Protein AF-A0A2S7YUN3-F1 (afdb_monomer)

Radius of gyration: 16.57 Å; Cα contacts (8 Å, |Δi|>4): 274; chains: 1; bounding box: 37×28×47 Å

Structure (mmCIF, N/CA/C/O backbone):
data_AF-A0A2S7YUN3-F1
#
_entry.id   AF-A0A2S7YUN3-F1
#
loop_
_atom_site.group_PDB
_atom_site.id
_atom_site.type_symbol
_atom_site.label_atom_id
_atom_site.label_alt_id
_atom_site.label_comp_id
_atom_site.label_asym_id
_atom_site.label_entity_id
_atom_site.label_seq_id
_atom_site.pdbx_PDB_ins_code
_atom_site.Cartn_x
_atom_site.Cartn_y
_atom_site.Cartn_z
_atom_site.occupancy
_atom_site.B_iso_or_equiv
_atom_site.auth_seq_id
_atom_site.auth_comp_id
_atom_site.auth_asym_id
_atom_site.auth_atom_id
_atom_site.pdbx_PDB_model_num
ATOM 1 N N . MET A 1 1 ? -2.185 8.347 18.397 1.00 68.56 1 MET A N 1
ATOM 2 C CA . MET A 1 1 ? -0.815 7.992 17.957 1.00 68.56 1 MET A CA 1
ATOM 3 C C . MET A 1 1 ? -0.940 7.432 16.554 1.00 68.56 1 MET A C 1
ATOM 5 O O . MET A 1 1 ? -1.784 6.569 16.374 1.00 68.56 1 MET A O 1
ATOM 9 N N . ARG A 1 2 ? -0.194 7.944 15.567 1.00 86.00 2 ARG A N 1
ATOM 10 C CA . ARG A 1 2 ? -0.263 7.414 14.195 1.00 86.00 2 ARG A CA 1
ATOM 11 C C . ARG A 1 2 ? 0.529 6.111 14.113 1.00 86.00 2 ARG A C 1
ATOM 13 O O . ARG A 1 2 ? 1.665 6.075 14.581 1.00 86.00 2 ARG A O 1
ATOM 20 N N . VAL A 1 3 ? -0.061 5.066 13.538 1.00 95.06 3 VAL A N 1
ATOM 21 C CA . VAL A 1 3 ? 0.606 3.772 13.331 1.00 95.06 3 VAL A CA 1
ATOM 22 C C . VAL A 1 3 ? 1.094 3.708 11.883 1.00 95.06 3 VAL A C 1
ATOM 24 O O . VAL A 1 3 ? 0.257 3.685 10.982 1.00 95.06 3 VAL A O 1
ATOM 27 N N . PRO A 1 4 ? 2.414 3.743 11.629 1.00 97.31 4 PRO A N 1
ATOM 28 C CA . PRO A 1 4 ? 2.936 3.695 10.272 1.00 97.31 4 PRO A CA 1
ATOM 29 C C . PRO A 1 4 ? 2.834 2.281 9.692 1.00 97.31 4 PRO A C 1
ATOM 31 O O . PRO A 1 4 ? 3.098 1.294 10.380 1.00 97.31 4 PRO A O 1
ATOM 34 N N . ILE A 1 5 ? 2.507 2.206 8.407 1.00 98.19 5 ILE A N 1
ATOM 35 C CA . ILE A 1 5 ? 2.594 1.015 7.565 1.00 98.19 5 ILE A CA 1
ATOM 36 C C . ILE A 1 5 ? 3.513 1.362 6.396 1.00 98.19 5 ILE A C 1
ATOM 38 O O . ILE A 1 5 ? 3.344 2.389 5.744 1.00 98.19 5 ILE A O 1
ATOM 42 N N . TYR A 1 6 ? 4.500 0.514 6.146 1.00 98.19 6 TYR A N 1
ATOM 43 C CA . TYR A 1 6 ? 5.538 0.755 5.153 1.00 98.19 6 TYR A CA 1
ATOM 44 C C . TYR A 1 6 ? 5.251 -0.074 3.911 1.00 98.19 6 TYR A C 1
ATOM 46 O O . TYR A 1 6 ? 5.296 -1.300 3.970 1.00 98.19 6 TYR A O 1
ATOM 54 N N . GLU A 1 7 ? 4.955 0.579 2.800 1.00 97.25 7 GLU A N 1
ATOM 55 C CA . GLU A 1 7 ? 4.841 -0.066 1.499 1.00 97.25 7 GLU A CA 1
ATOM 56 C C . GLU A 1 7 ? 6.215 -0.045 0.832 1.00 97.25 7 GLU A C 1
ATOM 58 O O . GLU A 1 7 ? 6.790 1.022 0.612 1.00 97.25 7 GLU A O 1
ATOM 63 N N . ALA A 1 8 ? 6.777 -1.222 0.573 1.00 96.38 8 ALA A N 1
ATOM 64 C CA . ALA A 1 8 ? 8.034 -1.354 -0.150 1.00 96.38 8 ALA A CA 1
ATOM 65 C C . ALA A 1 8 ? 7.732 -1.426 -1.643 1.00 96.38 8 ALA A C 1
ATOM 67 O O . ALA A 1 8 ? 6.839 -2.172 -2.046 1.00 96.38 8 ALA A O 1
ATOM 68 N N . ILE A 1 9 ? 8.457 -0.661 -2.457 1.00 93.56 9 ILE A N 1
ATOM 69 C CA . ILE A 1 9 ? 8.092 -0.463 -3.859 1.00 93.56 9 ILE A CA 1
ATOM 70 C C . ILE A 1 9 ? 9.314 -0.530 -4.767 1.00 93.56 9 ILE A C 1
ATOM 72 O O . ILE A 1 9 ? 10.393 -0.066 -4.392 1.00 93.56 9 ILE A O 1
ATOM 76 N N . ALA A 1 10 ? 9.126 -1.088 -5.960 1.00 92.00 10 ALA A N 1
ATOM 77 C CA . ALA A 1 10 ? 10.038 -0.928 -7.085 1.00 92.00 10 ALA A CA 1
ATOM 78 C C . ALA A 1 10 ? 9.349 -0.098 -8.168 1.00 92.00 10 ALA A C 1
ATOM 80 O O . ALA A 1 10 ? 8.152 -0.241 -8.409 1.00 92.00 10 ALA A O 1
ATOM 81 N N . HIS A 1 11 ? 10.096 0.787 -8.806 1.00 88.44 11 HIS A N 1
ATOM 82 C CA . HIS A 1 11 ? 9.618 1.682 -9.844 1.00 88.44 11 HIS A CA 1
ATOM 83 C C . HIS A 1 11 ? 10.555 1.587 -11.032 1.00 88.44 11 HIS A C 1
ATOM 85 O O . HIS A 1 11 ? 11.771 1.562 -10.889 1.00 88.44 11 HIS A O 1
ATOM 91 N N . TYR A 1 12 ? 9.984 1.509 -12.221 1.00 83.12 12 TYR A N 1
ATOM 92 C CA . TYR A 1 12 ? 10.738 1.360 -13.453 1.00 83.12 12 TYR A CA 1
ATOM 93 C C . TYR A 1 12 ? 10.158 2.286 -14.509 1.00 83.12 12 TYR A C 1
ATOM 95 O O . TYR A 1 12 ? 8.972 2.603 -14.508 1.00 83.12 12 TYR A O 1
ATOM 103 N N . LYS A 1 13 ? 11.015 2.778 -15.401 1.00 77.56 13 LYS A N 1
ATOM 104 C CA . LYS A 1 13 ? 10.582 3.640 -16.493 1.00 77.56 13 LYS A CA 1
ATOM 105 C C . LYS A 1 13 ? 11.020 3.045 -17.816 1.00 77.56 13 LYS A C 1
ATOM 107 O O . LYS A 1 13 ? 12.109 3.355 -18.301 1.00 77.56 13 LYS A O 1
ATOM 112 N N . ARG A 1 14 ? 10.149 2.226 -18.414 1.00 75.12 14 ARG A N 1
ATOM 113 C CA . ARG A 1 14 ? 10.379 1.664 -19.749 1.00 75.12 14 ARG A CA 1
ATOM 114 C C . ARG A 1 14 ? 10.509 2.741 -20.822 1.00 75.12 14 ARG A C 1
ATOM 116 O O . ARG A 1 14 ? 11.439 2.713 -21.625 1.00 75.12 14 ARG A O 1
ATOM 123 N N . ASN A 1 15 ? 9.583 3.700 -20.834 1.00 77.69 15 ASN A N 1
ATOM 124 C CA . ASN A 1 15 ? 9.552 4.789 -21.806 1.00 77.69 15 ASN A CA 1
ATOM 125 C C . ASN A 1 15 ? 9.810 6.137 -21.117 1.00 77.69 15 ASN A C 1
ATOM 127 O O . ASN A 1 15 ? 8.995 6.621 -20.333 1.00 77.69 15 ASN A O 1
ATOM 131 N N . LYS A 1 16 ? 10.950 6.767 -21.429 1.00 81.06 16 LYS A N 1
ATOM 132 C CA . LYS A 1 16 ? 11.351 8.056 -20.838 1.00 81.06 16 LYS A CA 1
ATOM 133 C C . LYS A 1 16 ? 10.490 9.235 -21.295 1.00 81.06 16 LYS A C 1
ATOM 135 O O . LYS A 1 16 ? 10.476 10.245 -20.594 1.00 81.06 16 LYS A O 1
ATOM 140 N N . GLU A 1 17 ? 9.790 9.101 -22.418 1.00 84.75 17 GLU A N 1
ATOM 141 C CA . GLU A 1 17 ? 8.918 10.137 -22.981 1.00 84.75 17 GLU A CA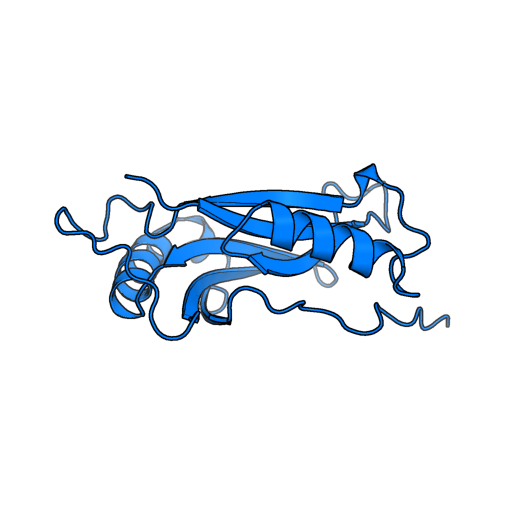 1
ATOM 142 C C . GLU A 1 17 ? 7.565 10.214 -22.268 1.00 84.75 17 GLU A C 1
ATOM 144 O O . GLU A 1 17 ? 6.906 11.252 -22.312 1.00 84.75 17 GLU A O 1
ATOM 149 N N . LEU A 1 18 ? 7.161 9.148 -21.570 1.00 79.81 18 LEU A N 1
ATOM 150 C CA . LEU A 1 18 ? 5.913 9.145 -20.816 1.00 79.81 18 LEU A CA 1
ATOM 151 C C . LEU A 1 18 ? 6.060 9.938 -19.511 1.00 79.81 18 LEU A C 1
ATOM 153 O O . LEU A 1 18 ? 7.119 9.905 -18.871 1.00 79.81 18 LEU A O 1
ATOM 157 N N . PRO A 1 19 ? 5.010 10.656 -19.081 1.00 78.44 19 PRO A N 1
ATOM 158 C CA . PRO A 1 19 ? 5.061 11.459 -17.864 1.00 78.44 19 PRO A CA 1
ATOM 159 C C . PRO A 1 19 ? 4.987 10.617 -16.579 1.00 78.44 19 PRO A C 1
ATOM 161 O O . PRO A 1 19 ? 5.227 11.154 -15.502 1.00 78.44 19 PRO A O 1
ATOM 164 N N . TYR A 1 20 ? 4.687 9.321 -16.679 1.00 78.62 20 TYR A N 1
ATOM 165 C CA . TYR A 1 20 ? 4.501 8.406 -15.550 1.00 78.62 20 TYR A CA 1
ATOM 166 C C . TYR A 1 20 ? 5.592 7.323 -15.476 1.00 78.62 20 TYR A C 1
ATOM 168 O O . TYR A 1 20 ? 6.335 7.087 -16.433 1.00 78.62 20 TYR A O 1
ATOM 176 N N . THR A 1 21 ? 5.700 6.699 -14.302 1.00 78.38 21 THR A N 1
ATOM 177 C CA . THR A 1 21 ? 6.654 5.632 -13.966 1.00 78.38 21 THR A CA 1
ATOM 178 C C . THR A 1 21 ? 5.857 4.394 -13.566 1.00 78.38 21 THR A C 1
ATOM 180 O O . THR A 1 21 ? 4.868 4.512 -12.847 1.00 78.38 21 THR A O 1
ATOM 183 N N . GLU A 1 22 ? 6.272 3.223 -14.035 1.00 82.56 22 GLU A N 1
ATOM 184 C CA . GLU A 1 22 ? 5.641 1.946 -13.705 1.00 82.56 22 GLU A CA 1
ATOM 185 C C . GLU A 1 22 ? 5.971 1.564 -12.259 1.00 82.56 22 GLU A C 1
ATOM 187 O O . GLU A 1 22 ? 7.055 1.867 -11.753 1.00 82.56 22 GLU A O 1
ATOM 192 N N . TYR A 1 23 ? 5.026 0.908 -11.592 1.00 83.50 23 TYR A N 1
ATOM 193 C CA . TYR A 1 23 ? 5.045 0.687 -10.153 1.00 83.50 23 TYR A CA 1
ATOM 194 C C . TYR A 1 23 ? 4.811 -0.783 -9.808 1.00 83.50 23 TYR A C 1
ATOM 196 O O . TYR A 1 23 ? 3.882 -1.409 -10.313 1.00 83.50 23 TYR A O 1
ATOM 204 N N . PHE A 1 24 ? 5.612 -1.314 -8.885 1.00 88.19 24 PHE A N 1
ATOM 205 C CA . PHE A 1 24 ? 5.459 -2.657 -8.341 1.00 88.19 24 PHE A CA 1
ATOM 206 C C . PHE A 1 24 ? 5.433 -2.603 -6.817 1.00 88.19 24 PHE A C 1
ATOM 208 O O . PHE A 1 24 ? 6.438 -2.292 -6.172 1.00 88.19 24 PHE A O 1
ATOM 215 N N . CYS A 1 25 ? 4.293 -2.966 -6.229 1.00 91.44 25 CYS A N 1
ATOM 216 C CA . CYS A 1 25 ? 4.186 -3.159 -4.788 1.00 91.44 25 CYS A CA 1
ATOM 217 C C . CYS A 1 25 ? 4.938 -4.439 -4.393 1.00 91.44 25 CYS A C 1
ATOM 219 O O . CYS A 1 25 ? 4.589 -5.540 -4.820 1.00 91.44 25 CYS A O 1
ATOM 221 N N . LEU A 1 26 ? 5.981 -4.302 -3.576 1.00 93.31 26 LEU A N 1
ATOM 222 C CA . LEU A 1 26 ? 6.795 -5.406 -3.056 1.00 93.31 26 LEU A CA 1
ATOM 223 C C . LEU A 1 26 ? 6.273 -5.941 -1.714 1.00 93.31 26 LEU A C 1
ATOM 225 O O . LEU A 1 26 ? 6.796 -6.934 -1.199 1.00 93.31 26 LEU A O 1
ATOM 229 N N . GLY A 1 27 ? 5.231 -5.316 -1.167 1.00 95.00 27 GLY A N 1
ATOM 230 C CA . GLY A 1 27 ? 4.533 -5.725 0.046 1.00 95.00 27 GLY A CA 1
ATOM 231 C C . GLY A 1 27 ? 4.358 -4.583 1.044 1.00 95.00 27 GLY A C 1
ATOM 232 O O . GLY A 1 27 ? 4.980 -3.524 0.936 1.00 95.00 27 GLY A O 1
ATOM 233 N N . PHE A 1 28 ? 3.532 -4.837 2.057 1.00 97.81 28 PHE A N 1
ATOM 234 C CA . PHE A 1 28 ? 3.286 -3.922 3.170 1.00 97.81 28 PHE A CA 1
ATOM 235 C C . PHE A 1 28 ? 3.862 -4.484 4.464 1.00 97.81 28 PHE A C 1
ATOM 237 O O . PHE A 1 28 ? 3.715 -5.669 4.766 1.00 97.81 28 PHE A O 1
ATOM 244 N N . PHE A 1 29 ? 4.482 -3.627 5.268 1.00 98.19 29 PHE A N 1
ATOM 245 C CA . PHE A 1 29 ? 5.242 -4.027 6.445 1.00 98.19 29 PHE A CA 1
ATOM 246 C C . PHE A 1 29 ? 4.866 -3.184 7.658 1.00 98.19 29 PHE A C 1
ATOM 248 O O . PHE A 1 29 ? 4.680 -1.973 7.564 1.00 98.19 29 PHE A O 1
ATOM 255 N N . SER A 1 30 ? 4.803 -3.816 8.831 1.00 97.12 30 SER A N 1
ATOM 256 C CA . SER A 1 30 ? 4.531 -3.114 10.095 1.00 97.12 30 SER A CA 1
ATOM 257 C C . SER A 1 30 ? 5.774 -2.468 10.714 1.00 97.12 30 SER A C 1
ATOM 259 O O . SER A 1 30 ? 5.674 -1.748 11.706 1.00 97.12 30 SER A O 1
ATOM 261 N N . LYS A 1 31 ? 6.964 -2.738 10.164 1.00 97.44 31 LYS A N 1
ATOM 262 C CA . LYS A 1 31 ? 8.243 -2.187 10.626 1.00 97.44 31 LYS A CA 1
ATOM 263 C C . LYS A 1 31 ? 9.088 -1.757 9.437 1.00 97.44 31 LYS A C 1
ATOM 265 O O . LYS A 1 31 ? 9.212 -2.516 8.477 1.00 97.44 31 LYS A O 1
ATOM 270 N N . LEU A 1 32 ? 9.747 -0.606 9.565 1.00 98.06 32 LEU A N 1
ATOM 271 C CA . LEU A 1 32 ? 10.644 -0.078 8.537 1.00 98.06 32 LEU A CA 1
ATOM 272 C C . LEU A 1 32 ? 11.748 -1.083 8.183 1.00 98.06 32 LEU A C 1
ATOM 274 O O . LEU A 1 32 ? 11.959 -1.370 7.013 1.00 98.06 32 LEU A O 1
ATOM 278 N N . SER A 1 33 ? 12.356 -1.716 9.189 1.00 98.19 33 SER A N 1
ATOM 279 C CA . SER A 1 33 ? 13.419 -2.706 8.977 1.00 98.19 33 SER A CA 1
ATOM 280 C C . SER A 1 33 ? 12.976 -3.944 8.191 1.00 98.19 33 SER A C 1
ATOM 282 O O . SER A 1 33 ? 13.790 -4.576 7.520 1.00 98.19 33 SER A O 1
ATOM 284 N N . LEU A 1 34 ? 11.690 -4.307 8.246 1.00 97.62 34 LEU A N 1
ATOM 285 C CA . LEU A 1 34 ? 11.154 -5.400 7.434 1.00 97.62 34 LEU A CA 1
ATOM 286 C C . LEU A 1 34 ? 10.970 -4.966 5.976 1.00 97.62 34 LEU A C 1
ATOM 288 O O . LEU A 1 34 ? 11.300 -5.742 5.083 1.00 97.62 34 LEU A O 1
ATOM 292 N N . ALA A 1 35 ? 10.522 -3.730 5.741 1.00 97.56 35 ALA A N 1
ATOM 293 C CA . ALA A 1 35 ? 10.453 -3.154 4.399 1.00 97.56 35 ALA A CA 1
ATOM 294 C C . ALA A 1 35 ? 11.854 -3.000 3.775 1.00 97.56 35 ALA A C 1
ATOM 296 O O . ALA A 1 35 ? 12.065 -3.417 2.641 1.00 97.56 35 ALA A O 1
ATOM 297 N N . GLU A 1 36 ? 12.842 -2.503 4.525 1.00 97.19 36 GLU A N 1
ATOM 298 C CA . GLU A 1 36 ? 14.244 -2.396 4.081 1.00 97.19 36 GLU A CA 1
ATOM 299 C C . GLU A 1 36 ? 14.840 -3.760 3.706 1.00 97.19 36 GLU A C 1
ATOM 301 O O . GLU A 1 36 ? 15.513 -3.904 2.678 1.00 97.19 36 GLU A O 1
ATOM 306 N N . LYS A 1 37 ? 14.549 -4.791 4.512 1.00 95.56 37 LYS A N 1
ATOM 307 C CA . LYS A 1 37 ? 14.932 -6.167 4.191 1.00 95.56 37 LYS A CA 1
ATOM 308 C C . LYS A 1 37 ? 14.240 -6.648 2.916 1.00 95.56 37 LYS A C 1
ATOM 310 O O . LYS A 1 37 ? 14.893 -7.252 2.072 1.00 95.56 37 LYS A O 1
ATOM 315 N N . ALA A 1 38 ? 12.944 -6.383 2.757 1.00 94.25 38 ALA A N 1
ATOM 316 C CA . ALA A 1 38 ? 12.207 -6.770 1.560 1.00 94.25 38 ALA A CA 1
ATOM 317 C C . ALA A 1 38 ? 12.750 -6.093 0.294 1.00 94.25 38 ALA A C 1
ATOM 319 O O . ALA A 1 38 ? 12.856 -6.762 -0.731 1.00 94.25 38 ALA A O 1
ATOM 320 N N . LEU A 1 39 ? 13.161 -4.821 0.366 1.00 94.00 39 LEU A N 1
ATOM 321 C CA . LEU A 1 39 ? 13.840 -4.140 -0.741 1.00 94.00 39 LEU A CA 1
ATOM 322 C C . LEU A 1 39 ? 15.173 -4.806 -1.079 1.00 94.00 39 LEU A C 1
ATOM 324 O O . LEU A 1 39 ? 15.412 -5.139 -2.235 1.00 94.00 39 LEU A O 1
ATOM 328 N N . THR A 1 40 ? 16.015 -5.049 -0.071 1.00 93.38 40 THR A N 1
ATOM 329 C CA . THR A 1 40 ? 17.304 -5.740 -0.254 1.00 93.38 40 THR A CA 1
ATOM 330 C C . THR A 1 40 ? 17.117 -7.108 -0.903 1.00 93.38 40 THR A C 1
ATOM 332 O O . THR A 1 40 ? 17.824 -7.452 -1.846 1.00 93.38 40 THR A O 1
ATOM 335 N N . ASP A 1 41 ? 16.142 -7.884 -0.433 1.00 91.88 41 ASP A N 1
ATOM 336 C CA . ASP A 1 41 ? 15.837 -9.190 -1.007 1.00 91.88 41 ASP A CA 1
ATOM 337 C C . ASP A 1 41 ? 15.318 -9.060 -2.453 1.00 91.88 41 ASP A C 1
ATOM 339 O O . ASP A 1 41 ? 15.703 -9.851 -3.311 1.00 91.88 41 ASP A O 1
ATOM 343 N N . SER A 1 42 ? 14.474 -8.059 -2.735 1.00 90.75 42 SER A N 1
ATOM 344 C CA . SER A 1 42 ? 13.862 -7.853 -4.056 1.00 90.75 42 SER A CA 1
ATOM 345 C C . SER A 1 42 ? 14.879 -7.441 -5.116 1.00 90.75 42 SER A C 1
ATOM 347 O O . SER A 1 42 ? 14.782 -7.906 -6.244 1.00 90.75 42 SER A O 1
ATOM 349 N N . LYS A 1 43 ? 15.896 -6.650 -4.753 1.00 90.69 43 LYS A N 1
ATOM 350 C CA . LYS A 1 43 ? 17.008 -6.268 -5.646 1.00 90.69 43 LYS A CA 1
ATOM 351 C C . LYS A 1 43 ? 17.790 -7.462 -6.197 1.00 90.69 43 LYS A C 1
ATOM 353 O O . LYS A 1 43 ? 18.426 -7.352 -7.234 1.00 90.69 43 LYS A O 1
ATOM 358 N N . ASN A 1 44 ? 17.751 -8.599 -5.505 1.00 89.12 44 ASN A N 1
ATOM 359 C CA . ASN A 1 44 ? 18.424 -9.821 -5.942 1.00 89.12 44 ASN A CA 1
ATOM 360 C C . ASN A 1 44 ? 17.532 -10.723 -6.813 1.00 89.12 44 ASN A C 1
ATOM 362 O O . ASN A 1 44 ? 17.986 -11.778 -7.253 1.00 89.12 44 ASN A O 1
ATOM 366 N N . LEU A 1 45 ? 16.264 -10.359 -7.031 1.00 88.00 45 LEU A N 1
ATOM 367 C CA . LEU A 1 45 ? 15.370 -11.107 -7.913 1.00 88.00 45 LEU A CA 1
ATOM 368 C C . LEU A 1 45 ? 15.714 -10.807 -9.370 1.00 88.00 45 LEU A C 1
ATOM 370 O O . LEU A 1 45 ? 15.958 -9.657 -9.720 1.00 88.00 45 LEU A O 1
ATOM 374 N N . ILE A 1 46 ? 15.669 -11.833 -10.222 1.00 83.88 46 ILE A N 1
ATOM 375 C CA . ILE A 1 46 ? 16.061 -11.743 -11.639 1.00 83.88 46 ILE A CA 1
ATOM 376 C C . ILE A 1 46 ? 15.309 -10.611 -12.353 1.00 83.88 46 ILE A C 1
ATOM 378 O O . ILE A 1 46 ? 15.914 -9.836 -13.081 1.00 83.88 46 ILE A O 1
ATOM 382 N N . GLY A 1 47 ? 14.007 -10.457 -12.096 1.00 80.69 47 GLY A N 1
ATOM 383 C CA . GLY A 1 47 ? 13.213 -9.396 -12.728 1.00 80.69 47 GLY A CA 1
ATOM 384 C C . GLY A 1 47 ? 13.473 -7.971 -12.225 1.00 80.69 47 GLY A C 1
ATOM 385 O O . GLY A 1 47 ? 12.902 -7.031 -12.768 1.00 80.69 47 GLY A O 1
ATOM 386 N N . PHE A 1 48 ? 14.293 -7.796 -11.188 1.00 86.62 48 PHE A N 1
ATOM 387 C CA . PHE A 1 48 ? 14.608 -6.495 -10.595 1.00 86.62 48 PHE A CA 1
ATOM 388 C C . PHE A 1 48 ? 16.116 -6.224 -10.487 1.00 86.62 48 PHE A C 1
ATOM 390 O O . PHE A 1 48 ? 16.494 -5.111 -10.130 1.00 86.62 48 PHE A O 1
ATOM 397 N N . SER A 1 49 ? 16.978 -7.199 -10.795 1.00 83.19 49 SER A N 1
ATOM 398 C CA . SER A 1 49 ? 18.431 -7.096 -10.603 1.00 83.19 49 SER A CA 1
ATOM 399 C C . SER A 1 49 ? 19.104 -6.058 -11.495 1.00 83.19 49 SER A C 1
ATOM 401 O O . SER A 1 49 ? 20.179 -5.570 -11.156 1.00 83.19 49 SER A O 1
ATOM 403 N N . ASP A 1 50 ? 18.462 -5.706 -12.608 1.00 84.88 50 ASP A N 1
ATOM 404 C CA . ASP A 1 50 ? 18.949 -4.694 -13.549 1.00 84.88 50 ASP A CA 1
ATOM 405 C C . ASP A 1 50 ? 18.445 -3.278 -13.209 1.00 84.88 50 ASP A C 1
ATOM 407 O O . ASP A 1 50 ? 18.792 -2.311 -13.892 1.00 84.88 50 ASP A O 1
ATOM 411 N N . LEU A 1 51 ? 17.612 -3.134 -12.170 1.00 86.62 51 LEU A N 1
ATOM 412 C CA . LEU A 1 51 ? 17.140 -1.834 -11.704 1.00 86.62 51 LEU A CA 1
ATOM 413 C C . LEU A 1 51 ? 18.202 -1.139 -10.848 1.00 86.62 51 LEU A C 1
ATOM 415 O O . LEU A 1 51 ? 18.911 -1.758 -10.055 1.00 86.62 51 LEU A O 1
ATOM 419 N N . ASN A 1 52 ? 18.267 0.185 -10.970 1.00 86.12 52 ASN A N 1
ATOM 420 C CA . ASN A 1 52 ? 19.149 1.004 -10.147 1.00 86.12 52 ASN A CA 1
ATOM 421 C C . ASN A 1 52 ? 18.643 1.076 -8.698 1.00 86.12 52 ASN A C 1
ATOM 423 O O . ASN A 1 52 ? 17.456 0.923 -8.425 1.00 86.12 52 ASN A O 1
ATOM 427 N N . ASP A 1 53 ? 19.522 1.394 -7.748 1.00 85.00 53 ASP A N 1
ATOM 428 C CA . ASP A 1 53 ? 19.140 1.498 -6.333 1.00 85.00 53 ASP A CA 1
ATOM 429 C C . ASP A 1 53 ? 18.046 2.542 -6.054 1.00 85.00 53 ASP A C 1
ATOM 431 O O . ASP A 1 53 ? 17.242 2.348 -5.142 1.00 85.00 53 ASP A O 1
ATOM 435 N N . ASP A 1 54 ? 18.005 3.622 -6.837 1.00 89.25 54 ASP A N 1
ATOM 436 C CA . ASP A 1 54 ? 17.003 4.693 -6.755 1.00 89.25 54 ASP A CA 1
ATOM 437 C C . ASP A 1 54 ? 15.628 4.292 -7.312 1.00 89.25 54 ASP A C 1
ATOM 439 O O . ASP A 1 54 ? 14.639 4.981 -7.070 1.00 89.25 54 ASP A O 1
ATOM 443 N N . SER A 1 55 ? 15.554 3.143 -7.989 1.00 90.62 55 SER A N 1
ATOM 444 C CA . SER A 1 55 ? 14.321 2.509 -8.465 1.00 90.62 55 SER A CA 1
ATOM 445 C C . SER A 1 55 ? 13.555 1.806 -7.342 1.00 90.62 55 SER A C 1
ATOM 447 O O . SER A 1 55 ? 12.525 1.193 -7.587 1.00 90.62 55 SER A O 1
ATOM 449 N N . PHE A 1 56 ? 14.050 1.848 -6.104 1.00 93.50 56 PHE A N 1
ATOM 450 C CA . PHE A 1 56 ? 13.408 1.238 -4.947 1.00 93.50 56 PHE A CA 1
ATOM 451 C C . PHE A 1 56 ? 13.160 2.292 -3.883 1.00 93.50 56 PHE A C 1
ATOM 453 O O . PHE A 1 56 ? 14.037 3.093 -3.561 1.00 93.50 56 PHE A O 1
ATOM 460 N N . SER A 1 57 ? 11.973 2.286 -3.289 1.00 95.06 57 SER A N 1
ATOM 461 C CA . SER A 1 57 ? 11.676 3.191 -2.181 1.00 95.06 57 SER A CA 1
ATOM 462 C C . SER A 1 57 ? 10.659 2.597 -1.216 1.00 95.06 57 SER A C 1
ATOM 464 O O . SER A 1 57 ? 10.138 1.497 -1.412 1.00 95.06 57 SER A O 1
ATOM 466 N N . ILE A 1 58 ? 10.440 3.314 -0.116 1.00 97.12 58 ILE A N 1
ATOM 467 C CA . ILE A 1 58 ? 9.465 2.960 0.908 1.00 97.12 58 ILE A CA 1
ATOM 468 C C . ILE A 1 58 ? 8.494 4.126 1.036 1.00 97.12 58 ILE A C 1
ATOM 470 O O . ILE A 1 58 ? 8.899 5.234 1.393 1.00 97.12 58 ILE A O 1
ATOM 474 N N . ILE A 1 59 ? 7.216 3.869 0.776 1.00 95.81 59 ILE A N 1
ATOM 475 C CA . ILE A 1 59 ? 6.136 4.814 1.050 1.00 95.81 59 ILE A CA 1
ATOM 476 C C . ILE A 1 59 ? 5.621 4.539 2.462 1.00 95.81 59 ILE A C 1
ATOM 478 O O . ILE A 1 59 ? 5.364 3.396 2.840 1.00 95.81 59 ILE A O 1
ATOM 482 N N . THR A 1 60 ? 5.491 5.591 3.269 1.00 97.25 60 THR A N 1
ATOM 483 C CA . THR A 1 60 ? 4.867 5.484 4.591 1.00 97.25 60 THR A CA 1
ATOM 484 C C . THR A 1 60 ? 3.403 5.869 4.486 1.00 97.25 60 THR A C 1
ATOM 486 O O . THR A 1 60 ? 3.078 7.024 4.223 1.00 97.25 60 THR A O 1
ATOM 489 N N . HIS A 1 61 ? 2.537 4.905 4.759 1.00 96.56 61 HIS A N 1
ATOM 490 C CA . HIS A 1 61 ? 1.121 5.123 5.010 1.00 96.56 61 HIS A CA 1
ATOM 491 C C . HIS A 1 61 ? 0.881 5.216 6.511 1.00 96.56 61 HIS A C 1
ATOM 493 O O . HIS A 1 61 ? 1.612 4.623 7.307 1.00 96.56 61 HIS A O 1
ATOM 499 N N . TYR A 1 62 ? -0.165 5.922 6.919 1.00 96.06 62 TYR A N 1
ATOM 500 C CA . TYR A 1 62 ? -0.611 5.917 8.306 1.00 96.06 62 TYR A CA 1
ATOM 501 C C . TYR A 1 62 ? -1.939 5.175 8.395 1.00 96.06 62 TYR A C 1
ATOM 503 O O . TYR A 1 62 ? -2.900 5.500 7.701 1.00 96.06 62 TYR A O 1
ATOM 511 N N . LEU A 1 63 ? -1.966 4.147 9.241 1.00 96.31 63 LEU A N 1
ATOM 512 C CA . LEU A 1 63 ? -3.144 3.323 9.464 1.00 96.31 63 LEU A CA 1
ATOM 513 C C . LEU A 1 63 ? -4.302 4.209 9.917 1.00 96.31 63 LEU A C 1
ATOM 515 O O . LEU A 1 63 ? -4.138 4.978 10.867 1.00 96.31 63 LEU A O 1
ATOM 519 N N . ASN A 1 64 ? -5.456 4.067 9.266 1.00 95.69 64 ASN A N 1
ATOM 520 C CA . ASN A 1 64 ? -6.680 4.795 9.592 1.00 95.69 64 ASN A CA 1
ATOM 521 C C . ASN A 1 64 ? -6.563 6.329 9.464 1.00 95.69 64 ASN A C 1
ATOM 523 O O . ASN A 1 64 ? -7.330 7.055 10.090 1.00 95.69 64 ASN A O 1
ATOM 527 N N . ASP A 1 65 ? -5.619 6.855 8.678 1.00 92.38 65 ASP A N 1
ATOM 528 C CA . ASP A 1 65 ? -5.431 8.306 8.529 1.00 92.38 65 ASP A CA 1
ATOM 529 C C . ASP A 1 65 ? -6.460 8.905 7.555 1.00 92.38 65 ASP A C 1
ATOM 531 O O . ASP A 1 65 ? -6.157 9.279 6.425 1.00 92.38 65 ASP A O 1
ATOM 535 N N . CYS A 1 66 ? -7.721 8.950 7.990 1.00 88.25 66 CYS A N 1
ATOM 536 C CA . CYS A 1 66 ? -8.832 9.521 7.239 1.00 88.25 66 CYS A CA 1
ATOM 537 C C . CYS A 1 66 ? -9.804 10.227 8.190 1.00 88.25 66 CYS A C 1
ATOM 539 O O . CYS A 1 66 ? -10.249 9.646 9.172 1.00 88.25 66 CYS A O 1
ATOM 541 N N . ALA A 1 67 ? -10.186 11.471 7.893 1.00 83.25 67 ALA A N 1
ATOM 542 C CA . ALA A 1 67 ? -11.067 12.257 8.765 1.00 83.25 67 ALA A CA 1
ATOM 543 C C . ALA A 1 67 ? -12.489 11.670 8.914 1.00 83.25 67 ALA A C 1
ATOM 545 O O . ALA A 1 67 ? -13.216 12.029 9.836 1.00 83.25 67 ALA A O 1
ATOM 546 N N . HIS A 1 68 ? -12.893 10.772 8.013 1.00 82.38 68 HIS A N 1
ATOM 547 C CA . HIS A 1 68 ? -14.278 10.309 7.875 1.00 82.38 68 HIS A CA 1
ATOM 548 C C . HIS A 1 68 ? -14.583 8.993 8.604 1.00 82.38 68 HIS A C 1
ATOM 550 O O . HIS A 1 68 ? -15.721 8.533 8.580 1.00 82.38 68 HIS A O 1
ATOM 556 N N . ILE A 1 69 ? -13.601 8.391 9.281 1.00 87.44 69 ILE A N 1
ATOM 557 C CA . ILE A 1 69 ? -13.812 7.149 10.047 1.00 87.44 69 ILE A CA 1
ATOM 558 C C . ILE A 1 69 ? -14.334 7.395 11.475 1.00 87.44 69 ILE A C 1
ATOM 560 O O . ILE A 1 69 ? -14.769 6.446 12.128 1.00 87.44 69 ILE A O 1
ATOM 564 N N . GLY A 1 70 ? -14.341 8.654 11.932 1.00 83.31 70 GLY A N 1
ATOM 565 C CA . GLY A 1 70 ? -14.828 9.079 13.249 1.00 83.31 70 GLY A CA 1
ATOM 566 C C . GLY A 1 70 ? -13.718 9.395 14.258 1.00 83.31 70 GLY A C 1
ATOM 567 O O . GLY A 1 70 ? -12.535 9.354 13.935 1.00 83.31 70 GLY A O 1
ATOM 568 N N . GLU A 1 71 ? -14.114 9.739 15.487 1.00 81.88 71 GLU A N 1
ATOM 569 C CA . GLU A 1 71 ? -13.191 10.160 16.558 1.00 81.88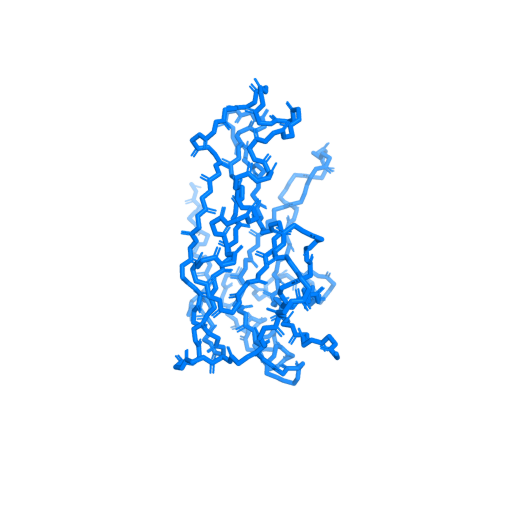 71 GLU A CA 1
ATOM 570 C C . GLU A 1 71 ? -12.676 8.992 17.423 1.00 81.88 71 GLU A C 1
ATOM 572 O O . GLU A 1 71 ? -11.614 9.103 18.035 1.00 81.88 71 GLU A O 1
ATOM 577 N N . ASP A 1 72 ? -13.389 7.859 17.446 1.00 86.69 72 AS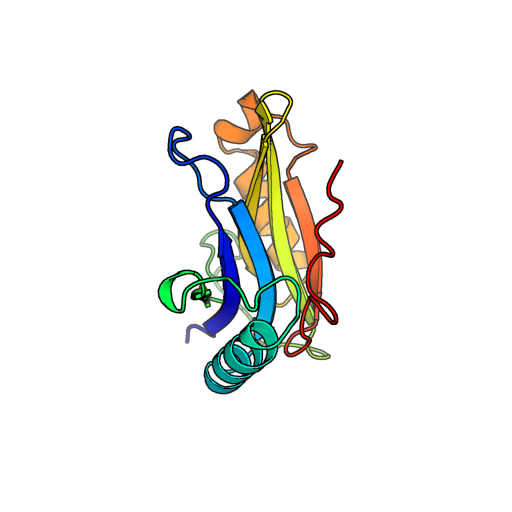P A N 1
ATOM 578 C CA . ASP A 1 72 ? -13.019 6.657 18.209 1.00 86.69 72 ASP A CA 1
ATOM 579 C C . ASP A 1 72 ? -12.329 5.623 17.301 1.00 86.69 72 ASP A C 1
ATOM 581 O O . ASP A 1 72 ? -12.946 4.704 16.753 1.00 86.69 72 ASP A O 1
ATOM 585 N N . ILE A 1 73 ? -11.034 5.847 17.060 1.00 90.56 73 ILE A N 1
ATOM 586 C CA . ILE A 1 73 ? -10.226 5.068 16.113 1.00 90.56 73 ILE A CA 1
ATOM 587 C C . ILE A 1 73 ? -9.397 4.020 16.860 1.00 90.56 73 ILE A C 1
ATOM 589 O O . ILE A 1 73 ? -8.483 4.361 17.617 1.00 90.56 73 ILE A O 1
ATOM 593 N N . ASN A 1 74 ? -9.636 2.742 16.559 1.00 91.38 74 ASN A N 1
ATOM 594 C CA . ASN A 1 74 ? -8.792 1.635 17.008 1.00 91.38 74 ASN A CA 1
ATOM 595 C C . ASN A 1 74 ? -7.703 1.300 15.968 1.00 91.38 74 ASN A C 1
ATOM 597 O O . ASN A 1 74 ? -7.989 1.078 14.794 1.00 91.38 74 ASN A O 1
ATOM 601 N N . TYR A 1 75 ? -6.448 1.205 16.408 1.00 93.69 75 TYR A N 1
ATOM 602 C CA . TYR A 1 75 ? -5.285 0.884 15.568 1.00 93.69 75 TYR A CA 1
ATOM 603 C C . TYR A 1 75 ? -4.802 -0.569 15.710 1.00 93.69 75 TYR A C 1
ATOM 605 O O . TYR A 1 75 ? -3.727 -0.914 15.221 1.00 93.69 75 TYR A O 1
ATOM 613 N N . GLU A 1 76 ? -5.554 -1.414 16.4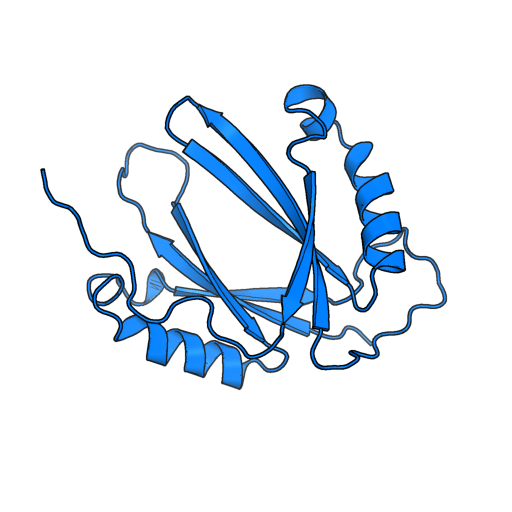11 1.00 94.62 76 GLU A N 1
ATOM 614 C CA . GLU A 1 76 ? -5.248 -2.831 16.569 1.00 94.62 76 GLU A CA 1
ATOM 615 C C . GLU A 1 76 ? -5.218 -3.543 15.213 1.00 94.62 76 GLU A C 1
ATOM 617 O O . GLU A 1 76 ? -6.151 -3.452 14.419 1.00 94.62 76 GLU A O 1
ATOM 622 N N . ILE A 1 77 ? -4.136 -4.280 14.964 1.00 95.75 77 ILE A N 1
ATOM 623 C CA . ILE A 1 77 ? -3.982 -5.119 13.779 1.00 95.75 77 ILE A CA 1
ATOM 624 C C . ILE A 1 77 ? -4.201 -6.565 14.206 1.00 95.75 77 ILE A C 1
ATOM 626 O O . ILE A 1 77 ? -3.382 -7.146 14.921 1.00 95.75 77 ILE A O 1
ATOM 630 N N . VAL A 1 78 ? -5.287 -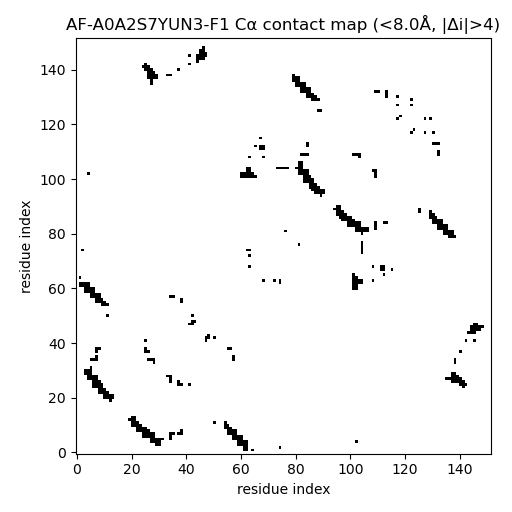7.161 13.726 1.00 95.44 78 VAL A N 1
ATOM 631 C CA . VAL A 1 78 ? -5.644 -8.549 14.029 1.00 95.44 78 VAL A CA 1
ATOM 632 C C . VAL A 1 78 ? -5.102 -9.463 12.932 1.00 95.44 78 VAL A C 1
ATOM 634 O O . VAL A 1 78 ? -5.287 -9.210 11.743 1.00 95.44 78 VAL A O 1
ATOM 637 N N . ASN A 1 79 ? -4.427 -10.548 13.322 1.00 95.25 79 ASN A N 1
ATOM 638 C CA . ASN A 1 79 ? -3.905 -11.575 12.408 1.00 95.25 79 ASN A CA 1
ATOM 639 C C . ASN A 1 79 ? -3.005 -11.034 11.280 1.00 95.25 79 ASN A C 1
ATOM 641 O O . ASN A 1 79 ? -3.027 -11.559 10.169 1.00 95.25 79 ASN A O 1
ATOM 645 N N . ASN A 1 80 ? -2.224 -9.979 11.548 1.00 95.88 80 ASN A N 1
ATOM 646 C CA . ASN A 1 80 ? -1.385 -9.298 10.550 1.00 95.88 80 ASN A CA 1
ATOM 647 C C . ASN A 1 80 ? -2.155 -8.851 9.294 1.00 95.88 80 ASN A C 1
ATOM 649 O O . ASN A 1 80 ? -1.559 -8.722 8.227 1.00 95.88 80 ASN A O 1
ATOM 653 N N . LYS A 1 81 ? -3.467 -8.632 9.398 1.00 97.50 81 LYS A N 1
ATOM 654 C CA . LYS A 1 81 ? -4.315 -8.255 8.273 1.00 97.50 81 LYS A CA 1
ATOM 655 C C . LYS A 1 81 ? -4.740 -6.800 8.403 1.00 97.50 81 LYS A C 1
ATOM 657 O O . LYS A 1 81 ? -5.177 -6.373 9.468 1.00 97.50 81 LYS A O 1
ATOM 662 N N . ILE A 1 82 ? -4.631 -6.071 7.304 1.00 97.94 82 ILE A N 1
ATOM 663 C CA . ILE A 1 82 ? -5.184 -4.728 7.120 1.00 97.94 82 ILE A CA 1
ATOM 664 C C . ILE A 1 82 ? -5.986 -4.703 5.814 1.00 97.94 82 ILE A C 1
ATOM 666 O O . ILE A 1 82 ? -6.042 -5.700 5.091 1.00 97.94 82 ILE A O 1
ATOM 670 N N . TYR A 1 83 ? -6.616 -3.575 5.521 1.00 98.19 83 TYR A N 1
ATOM 671 C CA . TYR A 1 83 ? -7.447 -3.375 4.340 1.00 98.19 83 TYR A CA 1
ATOM 672 C C . TYR A 1 83 ? -6.945 -2.149 3.588 1.00 98.19 83 TYR A C 1
ATOM 674 O O . TYR A 1 83 ? -6.888 -1.063 4.159 1.00 98.19 83 TYR A O 1
ATOM 682 N N . GLY A 1 84 ? -6.538 -2.324 2.337 1.00 97.69 84 GLY A N 1
ATOM 683 C CA . GLY A 1 84 ? -6.128 -1.224 1.472 1.00 97.69 84 GLY A CA 1
ATOM 684 C C . GLY A 1 84 ? -7.292 -0.790 0.599 1.00 97.69 84 GLY A C 1
ATOM 685 O O . GLY A 1 84 ? -7.860 -1.624 -0.100 1.00 97.69 84 GLY A O 1
ATOM 686 N N . VAL A 1 85 ? -7.636 0.497 0.623 1.00 97.31 85 VAL A N 1
ATOM 687 C CA . VAL A 1 85 ? -8.552 1.059 -0.374 1.00 97.31 85 VAL A CA 1
ATOM 688 C C . VAL A 1 85 ? -7.722 1.432 -1.595 1.00 97.31 85 VAL A C 1
ATOM 690 O O . VAL A 1 85 ? -6.854 2.306 -1.502 1.00 97.31 85 VAL A O 1
ATOM 693 N N . TRP A 1 86 ? -7.967 0.756 -2.710 1.00 95.56 86 TRP A N 1
ATOM 694 C CA . TRP A 1 86 ? -7.196 0.898 -3.940 1.00 95.56 86 TRP A CA 1
ATOM 695 C C . TRP A 1 86 ? -7.981 1.628 -5.028 1.00 95.56 86 TRP A C 1
ATOM 697 O O . TRP A 1 86 ? -9.212 1.670 -5.001 1.00 95.56 86 TRP A O 1
ATOM 707 N N . TYR A 1 87 ? -7.242 2.203 -5.973 1.00 94.38 87 TYR A N 1
ATOM 708 C CA . TYR A 1 87 ? -7.744 2.669 -7.259 1.00 94.38 87 TYR A CA 1
ATOM 709 C C . TYR A 1 87 ? -6.928 2.039 -8.385 1.00 94.38 87 TYR A C 1
ATOM 711 O O . TYR A 1 87 ? -5.746 1.756 -8.183 1.00 94.38 87 TYR A O 1
ATOM 719 N N . ASP A 1 88 ? -7.552 1.824 -9.539 1.00 92.75 88 ASP A N 1
ATOM 720 C CA . ASP A 1 88 ? -6.889 1.254 -10.715 1.00 92.75 88 ASP A CA 1
ATOM 721 C C . ASP A 1 88 ? -7.644 1.645 -11.992 1.00 92.75 88 ASP A C 1
ATOM 723 O O . ASP A 1 88 ? -8.541 0.923 -12.397 1.00 92.75 88 ASP A O 1
ATOM 727 N N . TYR A 1 89 ? -7.378 2.819 -12.576 1.00 89.94 89 TYR A N 1
ATOM 728 C CA . TYR A 1 89 ? -8.108 3.319 -13.756 1.00 89.94 89 TYR A CA 1
ATOM 729 C C . TYR A 1 89 ? -7.198 3.525 -14.966 1.00 89.94 89 TYR A C 1
ATOM 731 O O . TYR A 1 89 ? -6.056 3.968 -14.836 1.00 89.94 89 TYR A O 1
ATOM 739 N N . ASP A 1 90 ? -7.717 3.259 -16.163 1.00 87.50 90 ASP A N 1
ATOM 740 C CA . ASP A 1 90 ? -6.938 3.375 -17.397 1.00 87.50 90 ASP A CA 1
ATOM 741 C C . ASP A 1 90 ? -6.610 4.841 -17.724 1.00 87.50 90 ASP A C 1
ATOM 743 O O . ASP A 1 90 ? -7.476 5.722 -17.719 1.00 87.50 90 ASP A O 1
ATOM 747 N N . LEU A 1 91 ? -5.335 5.098 -18.020 1.00 82.75 91 LEU A N 1
ATOM 748 C CA . LEU A 1 91 ? -4.843 6.357 -18.582 1.00 82.75 91 LEU A CA 1
ATOM 749 C C . LEU A 1 91 ? -4.968 6.347 -20.110 1.00 82.75 91 LEU A C 1
ATOM 751 O O . LEU A 1 91 ? -5.345 7.353 -20.710 1.00 82.75 91 LEU A O 1
ATOM 755 N N . ASP A 1 92 ? -4.648 5.208 -20.726 1.00 82.44 92 ASP A N 1
ATOM 756 C CA . ASP A 1 92 ? -4.796 4.927 -22.153 1.00 82.44 92 ASP A CA 1
ATOM 757 C C . ASP A 1 92 ? -4.853 3.404 -22.397 1.00 82.44 92 ASP A C 1
ATOM 759 O O . ASP A 1 92 ? -4.928 2.619 -21.458 1.00 82.44 92 ASP A O 1
ATOM 763 N N . THR A 1 93 ? -4.821 2.963 -23.659 1.00 81.75 93 THR A N 1
ATOM 764 C CA . THR A 1 93 ? -4.926 1.536 -24.024 1.00 81.75 93 THR A CA 1
ATOM 765 C C . THR A 1 93 ? -3.792 0.649 -23.503 1.00 81.75 93 THR A C 1
ATOM 767 O O . THR A 1 93 ? -3.902 -0.570 -23.592 1.00 81.75 93 THR A O 1
ATOM 770 N N . ASN A 1 94 ? -2.686 1.231 -23.042 1.00 79.12 94 ASN A N 1
ATOM 771 C CA . ASN A 1 94 ? -1.486 0.513 -22.618 1.00 79.12 94 ASN A CA 1
ATOM 772 C C . ASN A 1 94 ? -1.128 0.755 -21.148 1.00 79.12 94 ASN A C 1
ATOM 774 O O . ASN A 1 94 ? -0.253 0.058 -20.634 1.00 79.12 94 ASN A O 1
ATOM 778 N N . TYR A 1 95 ? -1.746 1.741 -20.491 1.00 80.38 95 TYR A N 1
ATOM 779 C CA . TYR A 1 95 ? -1.329 2.186 -19.166 1.00 80.38 95 TYR A CA 1
ATOM 780 C C . TYR A 1 95 ? -2.505 2.438 -18.241 1.00 80.38 95 TYR A C 1
ATOM 782 O O . TYR A 1 95 ? -3.467 3.116 -18.601 1.00 80.38 95 TYR A O 1
ATOM 790 N N . THR A 1 96 ? -2.340 1.977 -17.008 1.00 84.81 96 THR A N 1
ATOM 791 C CA . THR A 1 96 ? -3.310 2.115 -15.926 1.00 84.81 96 THR A CA 1
ATOM 792 C C . THR A 1 96 ? -2.640 2.827 -14.751 1.00 84.81 96 THR A C 1
ATOM 794 O O . THR A 1 96 ? -1.456 2.633 -14.465 1.00 84.81 96 THR A O 1
ATOM 797 N N . SER A 1 97 ? -3.381 3.725 -14.111 1.00 88.00 97 SER A N 1
ATOM 798 C CA . SER A 1 97 ? -2.979 4.437 -12.905 1.00 88.00 97 SER A CA 1
ATOM 799 C C . SER A 1 97 ? -3.531 3.693 -11.701 1.00 88.00 97 SER A C 1
ATOM 801 O O . SER A 1 97 ? -4.745 3.672 -11.494 1.00 88.00 97 SER A O 1
ATOM 803 N N . SER A 1 98 ? -2.633 3.106 -10.912 1.00 89.62 98 SER A N 1
ATOM 804 C CA . SER A 1 98 ? -2.986 2.225 -9.801 1.00 89.62 98 SER A CA 1
ATOM 805 C C . SER A 1 98 ? -2.316 2.643 -8.497 1.00 89.62 98 SER A C 1
ATOM 807 O O . SER A 1 98 ? -1.160 3.077 -8.504 1.00 89.62 98 SER A O 1
ATOM 809 N N . GLY A 1 99 ? -2.974 2.421 -7.364 1.00 91.31 99 GLY A N 1
ATOM 810 C CA . GLY A 1 99 ? -2.342 2.568 -6.057 1.00 91.31 99 GLY A CA 1
ATOM 811 C C . GLY A 1 99 ? -3.315 2.460 -4.894 1.00 91.31 99 GLY A C 1
ATOM 812 O O . GLY A 1 99 ? -4.499 2.188 -5.070 1.00 91.31 99 GLY A O 1
ATOM 813 N N . TYR A 1 100 ? -2.810 2.715 -3.687 1.00 93.56 100 TYR A N 1
ATOM 814 C CA . TYR A 1 100 ? -3.613 2.735 -2.466 1.00 93.56 100 TYR A CA 1
ATOM 815 C C . TYR A 1 100 ? -3.851 4.169 -1.996 1.00 93.56 100 TYR A C 1
ATOM 817 O O . TYR A 1 100 ? -2.909 4.934 -1.799 1.00 93.56 100 TYR A O 1
ATOM 825 N N . MET A 1 101 ? -5.118 4.531 -1.790 1.00 93.44 101 MET A N 1
ATOM 826 C CA . MET A 1 101 ? -5.507 5.834 -1.231 1.00 93.44 101 MET A CA 1
ATOM 827 C C . MET A 1 101 ? -5.412 5.864 0.296 1.00 93.44 101 MET A C 1
ATOM 829 O O . MET A 1 101 ? -5.316 6.935 0.891 1.00 93.44 101 MET A O 1
ATOM 833 N N . GLY A 1 102 ? -5.471 4.694 0.934 1.00 95.56 102 GLY A N 1
ATOM 834 C CA . GLY A 1 102 ? -5.373 4.557 2.379 1.00 95.56 102 GLY A CA 1
ATOM 835 C C . GLY A 1 102 ? -5.342 3.099 2.819 1.00 95.56 102 GLY A C 1
ATOM 836 O O . GLY A 1 102 ? -5.767 2.200 2.091 1.00 95.56 102 GLY A O 1
ATOM 837 N N . VAL A 1 103 ? -4.848 2.880 4.036 1.00 97.44 103 VAL A N 1
ATOM 838 C CA . VAL A 1 103 ? -4.765 1.562 4.671 1.00 97.44 103 VAL A CA 1
ATOM 839 C C . VAL A 1 103 ? -5.440 1.580 6.037 1.00 97.44 103 VAL A C 1
ATOM 841 O O . VAL A 1 103 ? -5.267 2.517 6.820 1.00 97.44 103 VAL A O 1
ATOM 844 N N . PHE A 1 104 ? -6.203 0.533 6.335 1.00 97.50 104 PHE A N 1
ATOM 845 C CA . PHE A 1 104 ? -7.143 0.513 7.450 1.00 97.50 104 PHE A CA 1
ATOM 846 C C . PHE A 1 104 ? -7.029 -0.761 8.282 1.00 97.50 104 PHE A C 1
ATOM 848 O O . PHE A 1 104 ? -6.808 -1.851 7.755 1.00 97.50 104 PHE A O 1
ATOM 855 N N . SER A 1 105 ? -7.195 -0.634 9.599 1.00 96.50 105 SER A N 1
ATOM 856 C CA . SER A 1 105 ? -7.122 -1.768 10.532 1.00 96.50 105 SER A CA 1
ATOM 857 C C . SER A 1 105 ? -8.323 -2.714 10.432 1.00 96.50 105 SER A C 1
ATOM 859 O O . SER A 1 105 ? -8.215 -3.885 10.794 1.00 96.50 105 SER A O 1
ATOM 861 N N . SER A 1 106 ? -9.461 -2.237 9.921 1.00 96.38 106 SER A N 1
ATOM 862 C CA . SER A 1 106 ? -10.703 -3.001 9.795 1.00 96.38 106 SER A CA 1
ATOM 863 C C . SER A 1 106 ? -11.380 -2.772 8.443 1.00 96.38 106 SER A C 1
ATOM 865 O O . SER A 1 106 ? -11.171 -1.745 7.792 1.00 96.38 106 SER A O 1
ATOM 867 N N . LEU A 1 107 ? -12.217 -3.733 8.037 1.00 97.12 107 LEU A N 1
ATOM 868 C CA . LEU A 1 107 ? -13.038 -3.604 6.833 1.00 97.12 107 LEU A CA 1
ATOM 869 C C . LEU A 1 107 ? -14.027 -2.440 6.972 1.00 97.12 107 LEU A C 1
ATOM 871 O O . LEU A 1 107 ? -14.162 -1.657 6.045 1.00 97.12 107 LEU A O 1
ATOM 875 N N . GLU A 1 108 ? -14.632 -2.269 8.150 1.00 95.88 108 GLU A N 1
ATOM 876 C CA . GLU A 1 108 ? -15.577 -1.177 8.420 1.00 95.88 108 GLU A CA 1
ATOM 877 C C . GLU A 1 108 ? -14.945 0.205 8.180 1.00 95.88 108 GLU A C 1
ATOM 879 O O . GLU A 1 108 ? -15.564 1.091 7.591 1.00 95.88 108 GLU A O 1
ATOM 884 N N . TYR A 1 109 ? -13.700 0.413 8.618 1.00 96.50 109 TYR A N 1
ATOM 885 C CA . TYR A 1 109 ? -13.000 1.675 8.376 1.00 96.50 109 TYR A CA 1
ATOM 886 C C . TYR A 1 109 ? -12.664 1.869 6.895 1.00 96.50 109 TYR A C 1
ATOM 888 O O . TYR A 1 109 ? -12.816 2.980 6.386 1.00 96.50 109 TYR A O 1
ATOM 896 N N . ALA A 1 110 ? -12.267 0.800 6.198 1.00 96.94 110 ALA A N 1
ATOM 897 C CA . ALA A 1 110 ? -12.032 0.845 4.759 1.00 96.94 110 ALA A CA 1
ATOM 898 C C . ALA A 1 110 ? -13.317 1.155 3.973 1.00 96.94 110 ALA A C 1
ATOM 900 O O . ALA A 1 110 ? -13.269 1.956 3.048 1.00 96.94 110 ALA A O 1
ATOM 901 N N . GLU A 1 111 ? -14.466 0.593 4.359 1.00 96.69 111 GLU A N 1
ATOM 902 C CA . GLU A 1 111 ? -15.772 0.860 3.740 1.00 96.69 111 GLU A CA 1
ATOM 903 C C . GLU A 1 111 ? -16.200 2.321 3.926 1.00 96.69 111 GLU A C 1
ATOM 905 O O . GLU A 1 111 ? -16.563 2.980 2.953 1.00 96.69 111 GLU A O 1
ATOM 910 N N . LYS A 1 112 ? -16.068 2.870 5.144 1.00 95.81 112 LYS A N 1
ATOM 911 C CA . LYS A 1 112 ? -16.341 4.297 5.408 1.00 95.81 112 LYS A CA 1
ATOM 912 C C . LYS A 1 112 ? -15.456 5.213 4.566 1.00 95.81 112 LYS A C 1
ATOM 914 O O . LYS A 1 112 ? -15.929 6.214 4.029 1.00 95.81 112 LYS A O 1
ATOM 919 N N . ALA A 1 113 ? -14.172 4.879 4.449 1.00 95.44 113 ALA A N 1
ATOM 920 C CA . ALA A 1 113 ? -13.250 5.643 3.623 1.00 95.44 113 ALA A CA 1
ATOM 921 C C . ALA A 1 113 ? -13.590 5.509 2.130 1.00 95.44 113 ALA A C 1
ATOM 923 O O . ALA A 1 113 ? -13.652 6.515 1.431 1.00 95.44 113 ALA A O 1
ATOM 924 N N . LEU A 1 114 ? -13.877 4.295 1.651 1.00 95.50 114 LEU A N 1
ATOM 925 C CA . LEU A 1 114 ? -14.294 4.032 0.275 1.00 95.50 114 LEU A CA 1
ATOM 926 C C . LEU A 1 114 ? -15.542 4.841 -0.099 1.00 95.50 114 LEU A C 1
ATOM 928 O O . LEU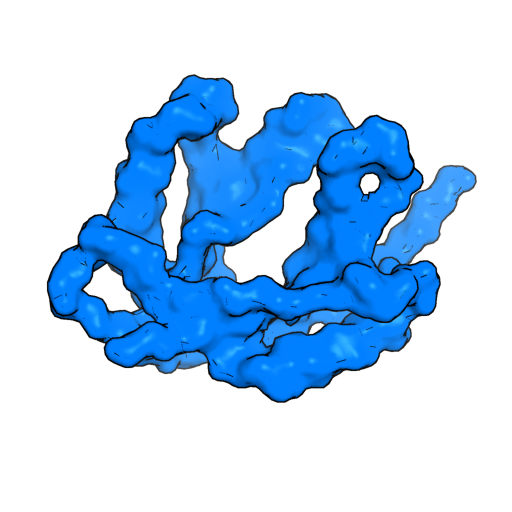 A 1 114 ? -15.554 5.474 -1.152 1.00 95.50 114 LEU A O 1
ATOM 932 N N . ASP A 1 115 ? -16.565 4.873 0.754 1.00 94.75 115 ASP A N 1
ATOM 933 C CA . ASP A 1 115 ? -17.778 5.659 0.506 1.00 94.75 115 ASP A CA 1
ATOM 934 C C . ASP A 1 115 ? -17.497 7.157 0.388 1.00 94.75 115 ASP A C 1
ATOM 936 O O . ASP A 1 115 ? -18.090 7.832 -0.456 1.00 94.75 115 ASP A O 1
ATOM 940 N N . TRP A 1 116 ? -16.541 7.673 1.163 1.00 94.06 116 TRP A N 1
ATOM 941 C CA . TRP A 1 116 ? -16.057 9.036 0.989 1.00 94.06 116 TRP A CA 1
ATOM 942 C C . TRP A 1 116 ? -15.331 9.225 -0.349 1.00 94.06 116 TRP A C 1
ATOM 944 O O . TRP A 1 116 ? -15.639 10.162 -1.088 1.00 94.06 116 TRP A O 1
ATOM 954 N N . TYR A 1 117 ? -14.400 8.336 -0.701 1.00 93.06 117 TYR A N 1
ATOM 955 C CA . TYR A 1 117 ? -13.622 8.456 -1.937 1.00 93.06 117 TYR A CA 1
ATOM 956 C C . TYR A 1 117 ? -14.482 8.364 -3.201 1.00 93.06 117 TYR A C 1
ATOM 958 O O . TYR A 1 117 ? -14.219 9.090 -4.154 1.00 93.06 117 TYR A O 1
ATOM 966 N N . LYS A 1 118 ? -15.573 7.584 -3.195 1.00 92.69 118 LYS A N 1
ATOM 967 C CA . LYS A 1 118 ? -16.555 7.544 -4.300 1.00 92.69 118 LYS A CA 1
ATOM 968 C C . LYS A 1 118 ? -17.153 8.917 -4.635 1.00 92.69 118 LYS A C 1
ATOM 970 O O . LYS A 1 118 ? -17.683 9.103 -5.727 1.00 92.69 118 LYS A O 1
ATOM 975 N N . THR A 1 119 ? -17.099 9.882 -3.713 1.00 92.25 119 THR A N 1
ATOM 976 C CA . THR A 1 119 ? -17.600 11.245 -3.953 1.00 92.25 119 THR A CA 1
ATOM 977 C C . THR A 1 119 ? -16.617 12.135 -4.721 1.00 92.25 119 THR A C 1
ATOM 979 O O . THR A 1 119 ? -17.019 13.198 -5.205 1.00 92.25 119 THR A O 1
ATOM 982 N N . TRP A 1 120 ? -15.350 11.722 -4.850 1.00 91.81 120 TRP A N 1
ATOM 983 C CA . TRP A 1 120 ? -14.309 12.507 -5.510 1.00 91.81 120 TRP A CA 1
ATOM 984 C C . TRP A 1 120 ? -14.553 12.606 -7.016 1.00 91.81 120 TRP A C 1
ATOM 986 O O . TRP A 1 120 ? -14.936 11.637 -7.672 1.00 91.81 120 TRP A O 1
ATOM 996 N N . ASP A 1 121 ? -14.279 13.783 -7.582 1.00 92.38 121 ASP A N 1
ATOM 997 C CA . ASP A 1 121 ? -14.572 14.078 -8.989 1.00 92.38 121 ASP A CA 1
ATOM 998 C C . ASP A 1 121 ? -13.848 13.147 -9.968 1.00 92.38 121 ASP A C 1
ATOM 1000 O O . ASP A 1 121 ? -14.397 12.820 -11.017 1.00 92.38 121 ASP A O 1
ATOM 1004 N N . ILE A 1 122 ? -12.659 12.658 -9.608 1.00 87.31 122 ILE A N 1
ATOM 1005 C CA . ILE A 1 122 ? -11.890 11.732 -10.447 1.00 87.31 122 ILE A CA 1
ATOM 1006 C C . ILE A 1 122 ? -12.664 10.438 -10.747 1.00 87.31 122 ILE A C 1
ATOM 1008 O O . ILE A 1 122 ? -12.650 9.959 -11.878 1.00 87.31 122 ILE A O 1
ATOM 1012 N N . PHE A 1 123 ? -13.441 9.928 -9.791 1.00 86.88 123 PHE A N 1
ATOM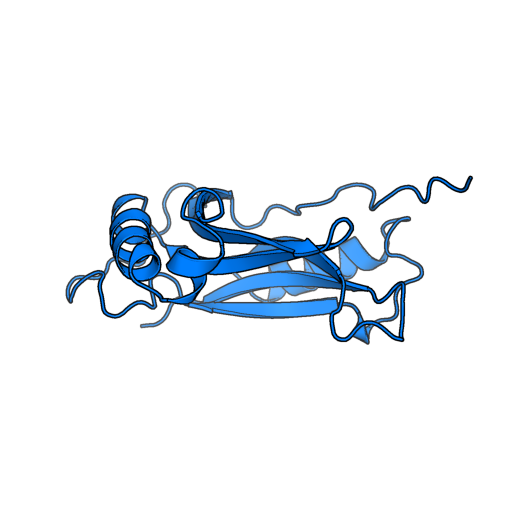 1013 C CA . PHE A 1 123 ? -14.223 8.703 -9.977 1.00 86.88 123 PHE A CA 1
ATOM 1014 C C . PHE A 1 123 ? -15.585 8.948 -10.630 1.00 86.88 123 PHE A C 1
ATOM 1016 O O . PHE A 1 123 ? -16.247 8.002 -11.046 1.00 86.88 123 PHE A O 1
ATOM 1023 N N . LYS A 1 124 ? -15.976 10.216 -10.822 1.00 85.12 124 LYS A N 1
ATOM 1024 C CA . LYS A 1 124 ? -17.059 10.580 -11.752 1.00 85.12 124 LYS A CA 1
ATOM 1025 C C . LYS A 1 124 ? -16.599 10.513 -13.210 1.00 85.12 124 LYS A C 1
ATOM 1027 O O . LYS A 1 124 ? -17.435 10.346 -14.090 1.00 85.12 124 LYS A O 1
ATOM 1032 N N . ILE A 1 125 ? -15.296 10.684 -13.455 1.00 87.56 125 ILE A N 1
ATOM 1033 C CA . ILE A 1 125 ? -14.690 10.652 -14.792 1.00 87.56 125 ILE A CA 1
ATOM 1034 C C . ILE A 1 125 ? -14.359 9.217 -15.185 1.00 87.56 125 ILE A C 1
ATOM 1036 O O . ILE A 1 125 ? -14.746 8.781 -16.264 1.00 87.56 125 ILE A O 1
ATOM 1040 N N . HIS A 1 126 ? -13.649 8.500 -14.312 1.00 87.00 126 HIS A N 1
ATOM 1041 C CA . HIS A 1 126 ? -13.171 7.159 -14.626 1.00 87.00 126 HIS A CA 1
ATOM 1042 C C . HIS A 1 126 ? -14.197 6.075 -14.291 1.00 87.00 126 HIS A C 1
ATOM 1044 O O . HIS A 1 126 ? -14.267 5.106 -15.021 1.00 87.00 126 HIS A O 1
ATOM 1050 N N . GLY A 1 127 ? -15.043 6.247 -13.272 1.00 88.12 127 GLY A N 1
ATOM 1051 C CA . GLY A 1 127 ? -15.999 5.223 -12.835 1.00 88.12 127 GLY A CA 1
ATOM 1052 C C . GLY A 1 127 ? -15.659 4.654 -11.457 1.00 88.12 127 GLY A C 1
ATOM 1053 O O . GLY A 1 127 ? -14.556 4.837 -10.938 1.00 88.12 127 GLY A O 1
ATOM 1054 N N . LEU A 1 128 ? -16.638 3.995 -10.835 1.00 90.94 128 LEU A N 1
ATOM 1055 C CA . LEU A 1 128 ? -16.516 3.436 -9.480 1.00 90.94 128 LEU A CA 1
ATOM 1056 C C . LEU A 1 128 ? -15.988 1.997 -9.479 1.00 90.94 128 LEU A C 1
ATOM 1058 O O . LEU A 1 128 ? -15.561 1.505 -8.442 1.00 90.94 128 LEU A O 1
ATOM 1062 N N . GLU A 1 129 ? -16.029 1.324 -10.623 1.00 91.31 129 GLU A N 1
ATOM 1063 C CA . GLU A 1 129 ? -15.464 -0.005 -10.853 1.00 91.31 129 GLU A CA 1
ATOM 1064 C C . GLU A 1 129 ? -13.937 -0.040 -10.686 1.00 91.31 129 GLU A C 1
ATOM 1066 O O . GLU A 1 129 ? -13.374 -1.095 -10.414 1.00 91.31 129 GLU A O 1
ATOM 1071 N N . TYR A 1 130 ? -13.291 1.123 -10.779 1.00 91.50 130 TYR A N 1
ATOM 1072 C CA . TYR A 1 130 ? -11.854 1.325 -10.601 1.00 91.50 130 TYR A CA 1
ATOM 1073 C C . TYR A 1 130 ? -11.476 1.689 -9.161 1.00 91.50 130 TYR A C 1
ATOM 1075 O O . TYR A 1 130 ? -10.438 2.304 -8.919 1.00 91.50 130 TYR A O 1
ATOM 1083 N N . LEU A 1 131 ? -12.349 1.356 -8.210 1.00 94.75 131 LEU A N 1
ATOM 1084 C CA . LEU A 1 131 ? -12.163 1.531 -6.780 1.00 94.75 131 LEU A CA 1
ATOM 1085 C C . LEU A 1 131 ? -12.562 0.262 -6.040 1.00 94.75 131 LEU A C 1
ATOM 1087 O O . LEU A 1 131 ? -13.638 -0.294 -6.265 1.00 94.75 131 LEU A O 1
ATOM 1091 N N . GLY A 1 132 ? -11.755 -0.131 -5.061 1.00 96.50 132 GLY A N 1
ATOM 1092 C CA . GLY A 1 132 ? -12.059 -1.306 -4.260 1.00 96.50 132 GLY A CA 1
ATOM 1093 C C . GLY A 1 132 ? -11.337 -1.353 -2.928 1.00 96.50 132 GLY A C 1
ATOM 1094 O O . GLY A 1 132 ? -10.656 -0.413 -2.515 1.00 96.50 132 GLY A O 1
ATOM 1095 N N . ILE A 1 133 ? -11.545 -2.465 -2.228 1.00 98.19 133 ILE A N 1
ATOM 1096 C CA . ILE A 1 133 ? -10.892 -2.776 -0.960 1.00 98.19 133 ILE A CA 1
ATOM 1097 C C . ILE A 1 133 ? -10.261 -4.148 -1.093 1.00 98.19 133 ILE A C 1
ATOM 1099 O O . ILE A 1 133 ? -10.976 -5.126 -1.308 1.00 98.19 133 ILE A O 1
ATOM 1103 N N . ASP A 1 134 ? -8.956 -4.218 -0.849 1.00 96.31 134 ASP A N 1
ATOM 1104 C CA . ASP A 1 134 ? -8.234 -5.480 -0.811 1.00 96.31 134 ASP A CA 1
ATOM 1105 C C . ASP A 1 134 ? -7.740 -5.803 0.601 1.00 96.31 134 ASP A C 1
ATOM 1107 O O . ASP A 1 134 ? -7.212 -4.935 1.310 1.00 96.31 134 ASP A O 1
ATOM 1111 N N . PRO A 1 135 ? -7.879 -7.065 1.041 1.00 97.06 135 PRO A N 1
ATOM 1112 C CA . PRO A 1 135 ? -7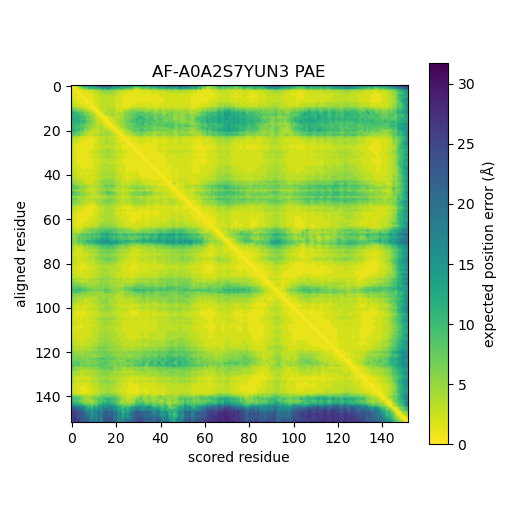.198 -7.532 2.230 1.00 97.06 135 PRO A CA 1
ATOM 1113 C C . PRO A 1 135 ? -5.689 -7.608 1.978 1.00 97.06 135 PRO A C 1
ATOM 1115 O O . PRO A 1 135 ? -5.233 -8.304 1.077 1.00 97.06 135 PRO A O 1
ATOM 1118 N N . ILE A 1 136 ? -4.905 -6.980 2.846 1.00 96.69 136 ILE A N 1
ATOM 1119 C CA . ILE A 1 136 ? -3.444 -7.006 2.793 1.00 96.69 136 ILE A CA 1
ATOM 1120 C C . ILE A 1 136 ? -2.927 -7.774 4.004 1.00 96.69 136 ILE A C 1
ATOM 1122 O O . ILE A 1 136 ? -3.256 -7.460 5.151 1.00 96.69 136 ILE A O 1
ATOM 1126 N N . THR A 1 137 ? -2.085 -8.775 3.760 1.00 97.19 137 THR A N 1
ATOM 1127 C CA . THR A 1 137 ? -1.319 -9.433 4.820 1.00 97.19 137 THR A CA 1
ATOM 1128 C C . THR A 1 137 ? 0.030 -8.748 4.982 1.00 97.19 137 THR A C 1
ATOM 1130 O O . THR A 1 137 ? 0.844 -8.710 4.063 1.00 97.19 137 THR A O 1
ATOM 1133 N N . LEU A 1 138 ? 0.272 -8.217 6.175 1.00 97.50 138 LEU A N 1
ATOM 1134 C CA . LEU A 1 138 ? 1.513 -7.545 6.516 1.00 97.50 138 LEU A CA 1
ATOM 1135 C C . LEU A 1 138 ? 2.685 -8.518 6.609 1.00 97.50 138 LEU A C 1
ATOM 1137 O O . LEU A 1 138 ? 2.552 -9.664 7.040 1.00 97.50 138 LEU A O 1
ATOM 1141 N N . ASN A 1 139 ? 3.867 -7.984 6.319 1.00 96.75 139 ASN A N 1
ATOM 1142 C CA . ASN A 1 139 ? 5.164 -8.642 6.436 1.00 96.75 139 ASN A CA 1
ATOM 1143 C C . ASN A 1 139 ? 5.361 -9.831 5.488 1.00 96.75 139 ASN A C 1
ATOM 1145 O O . ASN A 1 139 ? 6.262 -10.645 5.696 1.00 96.75 139 ASN A O 1
ATOM 1149 N N . LEU A 1 140 ? 4.551 -9.903 4.432 1.00 93.00 140 LEU A N 1
ATOM 1150 C CA . LEU A 1 140 ? 4.744 -10.810 3.311 1.00 93.00 140 LEU A CA 1
ATOM 1151 C C . LEU A 1 140 ? 5.266 -10.032 2.104 1.00 93.00 140 LEU A C 1
ATOM 1153 O O . LEU A 1 140 ? 4.816 -8.924 1.818 1.00 93.00 140 LEU A O 1
ATOM 1157 N N . ARG A 1 141 ? 6.234 -10.629 1.403 1.00 85.50 141 ARG A N 1
ATOM 1158 C CA . ARG A 1 141 ? 6.743 -10.093 0.136 1.00 85.50 141 ARG A CA 1
ATOM 1159 C C . ARG A 1 141 ? 5.743 -10.395 -0.976 1.00 85.50 141 ARG A C 1
ATOM 1161 O O . ARG A 1 141 ? 5.240 -11.514 -1.040 1.00 85.50 141 ARG A O 1
ATOM 1168 N N . GLY A 1 142 ? 5.510 -9.422 -1.851 1.00 81.06 142 GLY A N 1
ATOM 1169 C CA . GLY A 1 142 ? 4.596 -9.556 -2.989 1.00 81.06 142 GLY A CA 1
ATOM 1170 C C . GLY A 1 142 ? 5.145 -10.408 -4.137 1.00 81.06 142 GLY A C 1
ATOM 1171 O O . GLY A 1 142 ? 4.367 -11.010 -4.867 1.00 81.06 142 GLY A O 1
ATOM 1172 N N . TRP A 1 143 ? 6.472 -10.508 -4.275 1.00 80.81 143 TRP A N 1
ATOM 1173 C CA . TRP A 1 143 ? 7.122 -11.161 -5.417 1.00 80.81 143 TRP A CA 1
ATOM 1174 C C . TRP A 1 143 ? 8.167 -12.182 -4.970 1.00 80.81 143 TRP A C 1
ATOM 1176 O O . TRP A 1 143 ? 8.913 -11.948 -4.014 1.00 80.81 143 TRP A O 1
ATOM 1186 N N . THR A 1 144 ? 8.233 -13.314 -5.674 1.00 73.06 144 THR A N 1
ATOM 1187 C CA . THR A 1 144 ? 9.194 -14.397 -5.403 1.00 73.06 144 THR A CA 1
ATOM 1188 C C . THR A 1 144 ? 10.271 -14.550 -6.470 1.00 73.06 144 THR A C 1
ATOM 1190 O O . THR A 1 144 ? 11.340 -15.052 -6.143 1.00 73.06 144 THR A O 1
ATOM 1193 N N . GLU A 1 145 ? 10.020 -14.119 -7.710 1.00 66.06 145 GLU A N 1
ATOM 1194 C CA . GLU A 1 145 ? 10.941 -14.346 -8.841 1.00 66.06 145 GLU A CA 1
ATOM 1195 C C . GLU A 1 145 ? 11.253 -13.068 -9.652 1.00 66.06 145 GLU A C 1
ATOM 1197 O O . GLU A 1 145 ? 12.222 -13.041 -10.409 1.00 66.06 145 GLU A O 1
ATOM 1202 N N . GLY A 1 146 ? 10.510 -11.970 -9.442 1.00 60.84 146 GLY A N 1
ATOM 1203 C CA . GLY A 1 146 ? 10.536 -10.815 -10.353 1.00 60.84 146 GLY A CA 1
ATOM 1204 C C . GLY A 1 146 ? 10.006 -11.200 -11.747 1.00 60.84 146 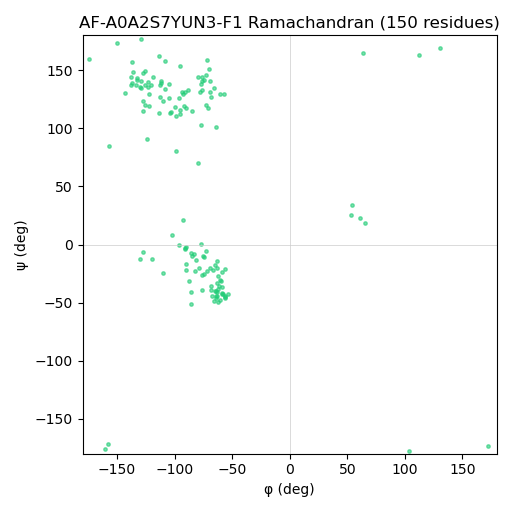GLY A C 1
ATOM 1205 O O . GLY A 1 146 ? 9.835 -12.377 -12.053 1.00 60.84 146 GLY A O 1
ATOM 1206 N N . PHE A 1 147 ? 9.670 -10.233 -12.599 1.00 63.50 147 PHE A N 1
ATOM 1207 C CA . PHE A 1 147 ? 9.154 -10.548 -13.936 1.00 63.50 147 PHE A CA 1
ATOM 1208 C C . PHE A 1 147 ? 10.219 -11.234 -14.799 1.00 63.50 147 PHE A C 1
ATOM 1210 O O . PHE A 1 147 ? 11.355 -10.770 -14.881 1.00 63.50 147 PHE A O 1
ATOM 1217 N N . ILE A 1 148 ? 9.832 -12.306 -15.493 1.00 48.19 148 ILE A N 1
ATOM 1218 C CA . ILE A 1 148 ? 10.594 -12.820 -16.631 1.00 48.19 148 ILE A CA 1
ATOM 1219 C C . ILE A 1 148 ? 10.373 -11.830 -17.772 1.00 48.19 148 ILE A C 1
ATOM 1221 O O . ILE A 1 148 ? 9.238 -11.614 -18.199 1.00 48.19 148 ILE A O 1
ATOM 1225 N N . THR A 1 149 ? 11.445 -11.223 -18.271 1.00 44.78 149 THR A N 1
ATOM 1226 C CA . THR A 1 149 ? 11.403 -10.482 -19.530 1.00 44.78 149 THR A CA 1
ATOM 1227 C C . THR A 1 149 ? 11.083 -11.484 -20.640 1.00 44.78 149 THR A C 1
ATOM 1229 O O . THR A 1 149 ? 11.943 -12.259 -21.055 1.00 44.78 149 THR A O 1
ATOM 1232 N N . VAL A 1 150 ? 9.828 -11.533 -21.090 1.00 38.12 150 VAL A N 1
ATOM 1233 C CA . VAL A 1 150 ? 9.491 -12.225 -22.337 1.00 38.12 150 VAL A CA 1
ATOM 1234 C C . VAL A 1 150 ? 9.918 -11.281 -23.454 1.00 38.12 150 VAL A C 1
ATOM 1236 O O . VAL A 1 150 ? 9.291 -10.246 -23.671 1.00 38.12 150 VAL A O 1
ATOM 1239 N N . TYR A 1 151 ? 11.053 -11.581 -24.080 1.00 45.34 151 TYR A N 1
ATOM 1240 C CA . TYR A 1 151 ? 11.447 -10.931 -25.324 1.00 45.34 151 TYR A CA 1
ATOM 1241 C C . TYR A 1 151 ? 10.620 -11.537 -26.464 1.00 45.34 151 TYR A C 1
ATOM 1243 O O . TYR A 1 151 ? 10.506 -12.763 -26.534 1.00 45.34 151 TYR A O 1
ATOM 1251 N N . ASP A 1 152 ? 10.062 -10.681 -27.322 1.00 46.16 152 ASP A N 1
ATOM 1252 C CA . ASP A 1 152 ? 9.628 -11.072 -28.671 1.00 46.16 152 ASP A CA 1
ATOM 1253 C C . ASP A 1 152 ? 10.846 -11.389 -29.556 1.00 46.16 152 ASP A C 1
ATOM 1255 O O . ASP A 1 152 ? 11.850 -10.636 -29.477 1.00 46.16 152 ASP A O 1
#

Solvent-accessible surface area (backbone atoms only — not comparable to full-atom values): 8869 Å² total; per-residue (Å²): 134,86,47,62,35,27,35,19,35,40,45,48,64,93,52,83,87,50,97,65,68,50,78,42,75,42,28,38,15,77,41,66,72,56,25,56,48,50,49,61,57,45,46,71,21,74,45,34,51,87,55,57,79,85,32,46,53,71,48,80,46,44,50,59,77,52,89,73,64,59,91,85,77,76,81,65,65,58,92,49,33,34,21,33,29,34,38,52,39,75,77,53,100,86,43,67,52,67,50,69,84,46,39,14,43,37,66,69,49,31,50,44,45,47,62,54,55,65,69,38,68,68,36,72,73,74,38,65,89,34,48,50,74,43,82,40,60,50,73,41,70,63,66,90,52,49,61,79,84,81,76,132

Secondary structure (DSSP, 8-state):
---EEEEEEEEE-S-TTSS--EEEEEEEESSHHHHHHHHHHHHTSTTTTTS-GGGEEEEEEETT--GGG-S------STTEEEEEEEEEEEETTEEEEEEEEEESSHHHHHHHHHHHTTSHHHHHH-STTEEEEEEETT--S-SS-------

Sequence (152 aa):
MRVPIYEAIAHYKRNKELPYTEYFCLGFFSKLSLAEKALTDSKNLIGFSDLNDDSFSIITHYLNDCAHIGEDINYEIVNNKIYGVWYDYDLDTNYTSSGYMGVFSSLEYAEKALDWYKTWDIFKIHGLEYLGIDPITLNLRGWTEGFITVYD

Mean predicted aligned error: 5.26 Å

Foldseek 3Di:
DWQKKKWKKFWADPDPPDPDIDIDTFAIASDPVLSVVSLVVVCPFPQNVPPDPVRIDIDIATALPDPQLDDDADPDAPPQKKKFKKFWFDPDPVDIDIDTPHIYRDPSSSVRVLVVVCPDVVCVVGHSVRIDMDIGRHSDTPDDHHDDPPDD

pLDDT: mean 88.8, std 11.01, range [38.12, 98.19]